Protein AF-A0A9D8P384-F1 (afdb_monomer)

Sequence (150 aa):
MILLYGHPRTGKSHLLQQIGLGQDLDALILQHAQGEQTSLKHFFLNFPEQFQFLESHLLHQSTSKLMALGGSTLLRTSAPKGALIIYLYTPYAILEKRWLTSKPAALEHQSHQLFYEQRHLHYLKQADLILPSDSAWNVENIKRIIRMKT

pLDDT: mean 91.23, std 8.0, range [55.38, 98.0]

Secondary structure (DSSP, 8-state):
-EEEE-STTSSHHHHHHHHT--EEHHHHHHHH--SS---HHHHHHH-HHHHHHHHHHHHHH---SEEEPPTTHHHHS-PPTT-EEEEEE--HHHHHHHHHHS--GGGTTS-HHHHHHHHHHHHHHH-SEEEETT-TTHHHHHHHHHHHT-

Nearest PDB structures (foldseek):
  1via-assembly1_B  TM=7.578E-01  e=7.957E-07  Campylobacter jejuni
  1via-assembly1_A  TM=7.592E-01  e=2.171E-06  Campylobacter jejuni
  1viy-assembly1_B  TM=4.949E-01  e=1.101E-02  Escherichia coli
  1n3b-assembly1_C  TM=5.150E-01  e=2.236E-01  Escherichia coli
  6jp5-assembly1_C  TM=3.894E-01  e=1.121E-01  Oryctolagus cuniculus

Foldseek 3Di:
DEEEEAAPPLCLVVLCVVLVFFEELLVVLVVVVPDPDPHSLSCCVPPVVSSLVSLAVCQQPDPGLYYYYYHCSCVSYPHHPPYAYEYADDDLVVVVVVCVVPPDSVCPPPDSVVVRVVSVVVSVVPHPHYDHSPDPCVSVVVVVVSVVVD

Radius of gyration: 14.86 Å; Cα contacts (8 Å, |Δi|>4): 193; chains: 1; bounding box: 40×32×34 Å

Mean predicted aligned error: 3.9 Å

Structure (mmCIF, N/CA/C/O backbone):
data_AF-A0A9D8P384-F1
#
_entry.id   AF-A0A9D8P384-F1
#
loop_
_atom_site.group_PDB
_atom_site.id
_atom_site.type_symbol
_atom_site.label_atom_id
_atom_site.label_alt_id
_atom_site.label_comp_id
_atom_site.label_asym_id
_atom_site.label_entity_id
_atom_site.label_seq_id
_atom_site.pdbx_PDB_ins_code
_atom_site.Cartn_x
_atom_site.Cartn_y
_atom_site.Cartn_z
_atom_site.occupancy
_atom_site.B_iso_or_equiv
_atom_site.auth_seq_id
_atom_site.auth_comp_id
_atom_site.auth_asym_id
_atom_site.auth_atom_id
_atom_site.pdbx_PDB_model_num
ATOM 1 N N . MET A 1 1 ? -10.802 -0.716 11.673 1.00 93.00 1 MET A N 1
ATOM 2 C CA . MET A 1 1 ? -10.047 0.036 10.646 1.00 93.00 1 MET A CA 1
ATOM 3 C C . MET A 1 1 ? -10.059 -0.743 9.334 1.00 93.00 1 MET A C 1
ATOM 5 O O . MET A 1 1 ? -10.094 -1.968 9.379 1.00 93.00 1 MET A O 1
ATOM 9 N N . ILE A 1 2 ? -10.067 -0.060 8.192 1.00 96.44 2 ILE A N 1
ATOM 10 C CA . ILE A 1 2 ? -9.898 -0.631 6.849 1.00 96.44 2 ILE A CA 1
ATOM 11 C C . ILE A 1 2 ? -8.562 -0.142 6.294 1.00 96.44 2 ILE A C 1
ATOM 13 O O . ILE A 1 2 ? -8.271 1.051 6.363 1.00 96.44 2 ILE A O 1
ATOM 17 N N . LEU A 1 3 ? -7.772 -1.051 5.734 1.00 97.62 3 LEU A N 1
ATOM 18 C CA . LEU A 1 3 ? -6.445 -0.787 5.194 1.00 97.62 3 LEU A CA 1
ATOM 19 C C . LEU A 1 3 ? -6.451 -1.029 3.686 1.00 97.62 3 LEU A C 1
ATOM 21 O O . LEU A 1 3 ? -6.686 -2.149 3.244 1.00 97.62 3 LEU A O 1
ATOM 25 N N . LEU A 1 4 ? -6.178 0.004 2.891 1.00 97.19 4 LEU A N 1
ATOM 26 C CA . LEU A 1 4 ? -5.906 -0.144 1.464 1.00 97.19 4 LEU A CA 1
ATOM 27 C C . LEU A 1 4 ? -4.436 -0.514 1.301 1.00 97.19 4 LEU A C 1
ATOM 29 O O . LEU A 1 4 ? -3.549 0.276 1.632 1.00 97.19 4 LEU A O 1
ATOM 33 N N . TYR A 1 5 ? -4.181 -1.702 0.767 1.00 97.44 5 TYR A N 1
ATOM 34 C CA . TYR A 1 5 ? -2.845 -2.246 0.571 1.00 97.44 5 TYR A CA 1
ATOM 35 C C . TYR A 1 5 ? -2.593 -2.613 -0.893 1.00 97.44 5 TYR A C 1
ATOM 37 O O . TYR A 1 5 ? -3.504 -2.632 -1.720 1.00 97.44 5 TYR A O 1
ATOM 45 N N . GLY A 1 6 ? -1.329 -2.831 -1.247 1.00 96.88 6 GLY A N 1
ATOM 46 C CA . GLY A 1 6 ? -0.905 -3.168 -2.604 1.00 96.88 6 GLY A CA 1
ATOM 47 C C . GLY A 1 6 ? 0.270 -2.331 -3.090 1.00 96.88 6 GLY A C 1
ATOM 48 O O . GLY A 1 6 ? 0.712 -1.391 -2.424 1.00 96.88 6 GLY A O 1
ATOM 49 N N . HIS A 1 7 ? 0.750 -2.645 -4.290 1.00 97.12 7 HIS A N 1
ATOM 50 C CA . HIS A 1 7 ? 1.966 -2.066 -4.856 1.00 97.12 7 HIS A CA 1
ATOM 51 C C . HIS A 1 7 ? 1.997 -0.523 -4.864 1.00 97.12 7 HIS A C 1
ATOM 53 O O . HIS A 1 7 ? 0.960 0.141 -4.964 1.00 97.12 7 HIS A O 1
ATOM 59 N N . PRO A 1 8 ? 3.187 0.101 -4.825 1.00 95.06 8 PRO A N 1
ATOM 60 C CA . PRO A 1 8 ? 3.326 1.518 -5.144 1.00 95.06 8 PRO A CA 1
ATOM 61 C C . PRO A 1 8 ? 2.722 1.817 -6.521 1.00 95.06 8 PRO A C 1
ATOM 63 O O . PRO A 1 8 ? 2.894 1.030 -7.450 1.00 95.06 8 PRO A O 1
ATOM 66 N N . ARG A 1 9 ? 2.045 2.963 -6.660 1.00 93.25 9 ARG A N 1
ATOM 67 C CA . ARG A 1 9 ? 1.357 3.390 -7.898 1.00 93.25 9 ARG A CA 1
ATOM 68 C C . ARG A 1 9 ? 0.105 2.585 -8.291 1.00 93.25 9 ARG A C 1
ATOM 70 O O . ARG A 1 9 ? -0.370 2.748 -9.410 1.00 93.25 9 ARG A O 1
ATOM 77 N N . THR A 1 10 ? -0.503 1.813 -7.387 1.00 93.88 10 THR A N 1
ATOM 78 C CA . THR A 1 10 ? -1.829 1.191 -7.629 1.00 93.88 10 THR A CA 1
ATOM 79 C C . THR A 1 10 ? -3.004 2.169 -7.542 1.00 93.88 10 THR A C 1
ATOM 81 O O . THR A 1 10 ? -4.104 1.825 -7.946 1.00 93.88 10 THR A O 1
ATOM 84 N N . GLY A 1 11 ? -2.791 3.392 -7.042 1.00 92.62 11 GLY A N 1
ATOM 85 C CA . GLY A 1 11 ? -3.846 4.408 -6.924 1.00 92.62 11 GLY A CA 1
ATOM 86 C C . GLY A 1 11 ? -4.526 4.486 -5.554 1.00 92.62 11 GLY A C 1
ATOM 87 O O . GLY A 1 11 ? -5.542 5.154 -5.441 1.00 92.62 11 GLY A O 1
ATOM 88 N N . LYS A 1 12 ? -3.965 3.869 -4.501 1.00 94.69 12 LYS A N 1
ATOM 89 C CA . LYS A 1 12 ? -4.503 3.936 -3.123 1.00 94.69 12 LYS A CA 1
ATOM 90 C C . LYS A 1 12 ? -4.791 5.368 -2.655 1.00 94.69 12 LYS A C 1
ATOM 92 O O . LYS A 1 12 ? -5.910 5.652 -2.249 1.00 94.69 12 LYS A O 1
ATOM 97 N N . SER A 1 13 ? -3.814 6.268 -2.770 1.00 92.75 13 SER A N 1
ATOM 98 C CA . SER A 1 13 ? -3.956 7.676 -2.375 1.00 92.75 13 SER A CA 1
ATOM 99 C C . SER A 1 13 ? -5.015 8.404 -3.207 1.00 92.75 13 SER A C 1
ATOM 101 O O . SER A 1 13 ? -5.790 9.189 -2.674 1.00 92.75 13 SER A O 1
ATOM 103 N N . HIS A 1 14 ? -5.099 8.101 -4.507 1.00 92.25 14 HIS A N 1
ATOM 104 C CA . HIS A 1 14 ? -6.122 8.668 -5.386 1.00 92.25 14 HIS A CA 1
ATOM 105 C C . HIS A 1 14 ? -7.528 8.189 -5.002 1.00 92.25 14 HIS A C 1
ATOM 107 O O . HIS A 1 14 ? -8.451 8.990 -4.902 1.00 92.25 14 HIS A O 1
ATOM 113 N N . LEU A 1 15 ? -7.683 6.897 -4.709 1.00 92.19 15 LEU A N 1
ATOM 114 C CA . LEU A 1 15 ? -8.947 6.331 -4.249 1.00 92.19 15 LEU A CA 1
ATOM 115 C C . LEU A 1 15 ? -9.373 6.927 -2.901 1.00 92.19 15 LEU A C 1
ATOM 117 O O . LEU A 1 15 ? -10.538 7.267 -2.722 1.00 92.19 15 LEU A O 1
ATOM 121 N N . LEU A 1 16 ? -8.427 7.112 -1.975 1.00 92.88 16 LEU A N 1
ATOM 122 C CA . LEU A 1 16 ? -8.665 7.786 -0.697 1.00 92.88 16 LEU A CA 1
ATOM 123 C C . LEU A 1 16 ? -9.207 9.213 -0.911 1.00 92.88 16 LEU A C 1
ATOM 125 O O . LEU A 1 16 ? -10.210 9.592 -0.307 1.00 92.88 16 LEU A O 1
ATOM 129 N N . GLN A 1 17 ? -8.593 9.974 -1.826 1.00 91.50 17 GLN A N 1
ATOM 130 C CA . GLN A 1 17 ? -9.049 11.316 -2.204 1.00 91.50 17 GLN A CA 1
ATOM 131 C C . GLN A 1 17 ? -10.464 11.302 -2.801 1.00 91.50 17 GLN A C 1
ATOM 133 O O . GLN A 1 17 ? -11.287 12.126 -2.417 1.00 91.50 17 GLN A O 1
ATOM 138 N N . GLN A 1 18 ? -10.774 10.354 -3.691 1.00 91.88 18 GLN A N 1
ATOM 139 C CA . GLN A 1 18 ? -12.109 10.221 -4.294 1.00 91.88 18 GLN A CA 1
ATOM 140 C C . GLN A 1 18 ? -13.194 9.842 -3.279 1.00 91.88 18 GLN A C 1
ATOM 142 O O . GLN A 1 18 ? -14.344 10.264 -3.400 1.00 91.88 18 GLN A O 1
ATOM 147 N N . ILE A 1 19 ? -12.850 9.030 -2.278 1.00 91.38 19 ILE A N 1
ATOM 148 C CA . ILE A 1 19 ? -13.773 8.674 -1.198 1.00 91.38 19 ILE A CA 1
ATOM 149 C C . ILE A 1 19 ? -14.048 9.894 -0.302 1.00 91.38 19 ILE A C 1
ATOM 151 O O . ILE A 1 19 ? -15.160 10.021 0.214 1.00 91.38 19 ILE A O 1
ATOM 155 N N . GLY A 1 20 ? -13.064 10.785 -0.137 1.00 90.69 20 GLY A N 1
ATOM 156 C CA . GLY A 1 20 ? -13.176 12.001 0.672 1.00 90.69 20 GLY A CA 1
ATOM 157 C C . GLY A 1 20 ? -13.030 11.763 2.178 1.00 90.69 20 GLY A C 1
ATOM 158 O O . GLY A 1 20 ? -13.417 12.614 2.973 1.00 90.69 20 GLY A O 1
ATOM 159 N N . LEU A 1 21 ? -12.504 10.603 2.587 1.00 90.44 21 LEU A N 1
ATOM 160 C CA . LEU A 1 21 ? -12.249 10.269 3.989 1.00 90.44 21 LEU A CA 1
ATOM 161 C C . LEU A 1 21 ? -11.044 9.332 4.126 1.00 90.44 21 LEU A C 1
ATOM 163 O O . LEU A 1 21 ? -10.721 8.578 3.209 1.00 90.44 21 LEU A O 1
ATOM 167 N N . GLY A 1 22 ? -10.437 9.323 5.311 1.00 93.06 22 GLY A N 1
ATOM 168 C CA . GLY A 1 22 ? -9.319 8.447 5.653 1.00 93.06 22 GLY A CA 1
ATOM 169 C C . GLY A 1 22 ? -7.970 9.163 5.662 1.00 93.06 22 GLY A C 1
ATOM 170 O O . GLY A 1 22 ? -7.898 10.382 5.530 1.00 93.06 22 GLY A O 1
ATOM 171 N N . GLN A 1 23 ? -6.899 8.397 5.856 1.00 96.12 23 GLN A N 1
ATOM 172 C CA . GLN A 1 23 ? -5.532 8.914 5.954 1.00 96.12 23 GLN A CA 1
ATOM 173 C C . GLN A 1 23 ? -4.590 8.162 5.014 1.00 96.12 23 GLN A C 1
ATOM 175 O O . GLN A 1 23 ? -4.771 6.974 4.759 1.00 96.12 23 GLN A O 1
ATOM 180 N N . ASP A 1 24 ? -3.572 8.849 4.512 1.00 96.38 24 ASP A N 1
ATOM 181 C CA . ASP A 1 24 ? -2.465 8.231 3.787 1.00 96.38 24 ASP A CA 1
ATOM 182 C C . ASP A 1 24 ? -1.272 8.105 4.742 1.00 96.38 24 ASP A C 1
ATOM 184 O O . ASP A 1 24 ? -0.786 9.111 5.262 1.00 96.38 24 ASP A O 1
ATOM 188 N N . LEU A 1 25 ? -0.838 6.871 5.017 1.00 96.56 25 LEU A N 1
ATOM 189 C CA . LEU A 1 25 ? 0.239 6.602 5.968 1.00 96.56 25 LEU A CA 1
ATOM 190 C C . LEU A 1 25 ? 1.569 7.203 5.503 1.00 96.56 25 LEU A C 1
ATOM 192 O O . LEU A 1 25 ? 2.293 7.771 6.316 1.00 96.56 25 LEU A O 1
ATOM 196 N N . ASP A 1 26 ? 1.861 7.138 4.203 1.00 93.75 26 ASP A N 1
ATOM 197 C CA . 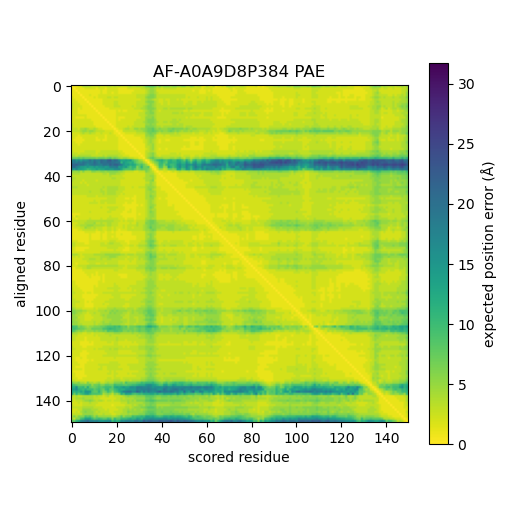ASP A 1 26 ? 3.078 7.709 3.623 1.00 93.75 26 ASP A CA 1
ATOM 198 C C . ASP A 1 26 ? 3.087 9.242 3.812 1.00 93.75 26 ASP A C 1
ATOM 200 O O . ASP A 1 26 ? 4.121 9.833 4.135 1.00 93.75 26 ASP A O 1
ATOM 204 N N . ALA A 1 27 ? 1.922 9.893 3.695 1.00 92.81 27 ALA A N 1
ATOM 205 C CA . ALA A 1 27 ? 1.779 11.325 3.970 1.00 92.81 27 ALA A CA 1
ATOM 206 C C . ALA A 1 27 ? 1.934 11.661 5.464 1.00 92.81 27 ALA A C 1
ATOM 208 O O . ALA A 1 27 ? 2.593 12.646 5.802 1.00 92.81 27 ALA A O 1
ATOM 209 N N . LEU A 1 28 ? 1.371 10.842 6.359 1.00 94.00 28 LEU A N 1
ATOM 210 C CA . LEU A 1 28 ? 1.520 11.019 7.807 1.00 94.00 28 LEU A CA 1
ATOM 211 C C . LEU A 1 28 ? 2.977 10.879 8.256 1.00 94.00 28 LEU A C 1
ATOM 213 O O . LEU A 1 28 ? 3.436 11.676 9.072 1.00 94.00 28 LEU A O 1
ATOM 217 N N . ILE A 1 29 ? 3.712 9.904 7.716 1.00 93.38 29 ILE A N 1
ATOM 218 C CA . ILE A 1 29 ? 5.139 9.720 8.009 1.00 93.38 29 ILE A CA 1
ATOM 219 C C . ILE A 1 29 ? 5.918 10.971 7.610 1.00 93.38 29 ILE A C 1
ATOM 221 O O . ILE A 1 29 ? 6.702 11.482 8.406 1.00 93.38 29 ILE A O 1
ATOM 225 N N . LEU A 1 30 ? 5.668 11.502 6.408 1.00 90.81 30 LEU A N 1
ATOM 226 C CA . LEU A 1 30 ? 6.351 12.704 5.932 1.00 90.81 30 LEU A CA 1
ATOM 227 C C . LEU A 1 30 ? 6.062 13.928 6.816 1.00 90.81 30 LEU A C 1
ATOM 229 O O . LEU A 1 30 ? 6.963 14.723 7.059 1.00 90.81 30 LEU A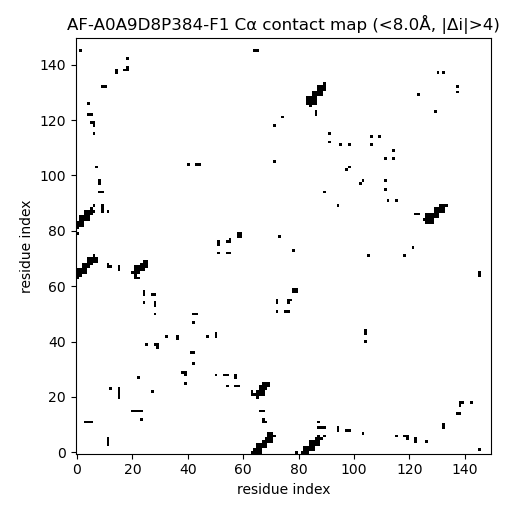 O 1
ATOM 233 N N . GLN A 1 31 ? 4.835 14.064 7.328 1.00 90.31 31 GLN A N 1
ATOM 234 C CA . GLN A 1 31 ? 4.471 15.130 8.270 1.00 90.31 31 GLN A CA 1
ATOM 235 C C . GLN A 1 31 ? 5.184 15.002 9.625 1.00 90.31 31 GLN A C 1
ATOM 237 O O . GLN A 1 31 ? 5.514 16.020 10.232 1.00 90.31 31 GLN A O 1
ATOM 242 N N . HIS A 1 32 ? 5.416 13.773 10.100 1.00 88.69 32 HIS A N 1
ATOM 243 C CA . HIS A 1 32 ? 6.089 13.506 11.378 1.00 88.69 32 HIS A CA 1
ATOM 244 C C . HIS A 1 32 ? 7.612 13.562 11.282 1.00 88.69 32 HIS A C 1
ATOM 246 O O . HIS A 1 32 ? 8.269 13.847 12.278 1.00 88.69 32 HIS A O 1
ATOM 252 N N . ALA A 1 33 ? 8.182 13.334 10.102 1.00 84.25 33 ALA A N 1
ATOM 253 C CA . ALA A 1 33 ? 9.624 13.349 9.873 1.00 84.25 33 ALA A CA 1
ATOM 254 C C . ALA A 1 33 ? 10.258 14.764 9.919 1.00 84.25 33 ALA A C 1
ATOM 256 O O . ALA A 1 33 ? 11.299 14.963 9.299 1.00 84.25 33 ALA A O 1
ATOM 257 N N . GLN A 1 34 ? 9.648 15.742 10.617 1.00 66.25 34 GLN A N 1
ATOM 258 C CA . GLN A 1 34 ? 10.072 17.152 10.670 1.00 66.25 34 GLN A CA 1
ATOM 259 C C . GLN A 1 34 ? 11.598 17.293 10.844 1.00 66.25 34 GLN A C 1
ATOM 261 O O . GLN A 1 34 ? 12.169 16.872 11.847 1.00 66.25 34 GLN A O 1
ATOM 266 N N . GLY A 1 35 ? 12.244 17.879 9.833 1.00 58.94 35 GLY A N 1
ATOM 267 C CA . GLY A 1 35 ? 13.697 17.964 9.650 1.00 58.94 35 GLY A CA 1
ATOM 268 C C . GLY A 1 35 ? 14.017 18.037 8.151 1.00 58.94 35 GLY A C 1
ATOM 269 O O . GLY A 1 35 ? 13.105 17.886 7.347 1.00 58.94 35 GLY A O 1
ATOM 270 N N . GLU A 1 36 ? 15.276 18.260 7.755 1.00 55.38 36 GLU A N 1
ATOM 271 C CA . GLU A 1 36 ? 15.792 18.514 6.381 1.00 55.38 36 GLU A CA 1
ATOM 272 C C . GLU A 1 36 ? 15.490 17.435 5.298 1.00 55.38 36 GLU A C 1
ATOM 274 O O . GLU A 1 36 ? 16.113 17.381 4.236 1.00 55.38 36 GLU A O 1
ATOM 279 N N . GLN A 1 37 ? 14.527 16.546 5.534 1.00 65.06 37 GLN A N 1
ATOM 280 C CA . GLN A 1 37 ? 14.070 15.511 4.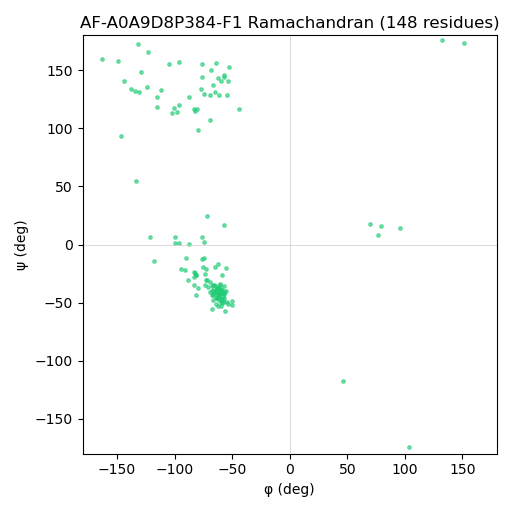620 1.00 65.06 37 GLN A CA 1
ATOM 281 C C . GLN A 1 37 ? 13.326 16.131 3.432 1.00 65.06 37 GLN A C 1
ATOM 283 O O . GLN A 1 37 ? 12.174 16.549 3.524 1.00 65.06 37 GLN A O 1
ATOM 288 N N . THR A 1 38 ? 13.965 16.121 2.268 1.00 70.12 38 THR A N 1
ATOM 289 C CA . THR A 1 38 ? 13.386 16.652 1.024 1.00 70.12 38 THR A CA 1
ATOM 290 C C . THR A 1 38 ? 12.273 15.774 0.440 1.00 70.12 38 THR A C 1
ATOM 292 O O . THR A 1 38 ? 11.476 16.247 -0.368 1.00 70.12 38 THR A O 1
ATOM 295 N N . SER A 1 39 ? 12.204 14.485 0.802 1.00 88.06 39 SER A N 1
ATOM 296 C CA . SER A 1 39 ? 11.167 13.566 0.313 1.00 88.06 39 SER A CA 1
ATOM 297 C C . SER A 1 39 ? 11.036 12.291 1.149 1.00 88.06 39 SER A C 1
ATOM 299 O O . SER A 1 39 ? 11.990 11.836 1.779 1.00 88.06 39 SER A O 1
ATOM 301 N N . LEU A 1 40 ? 9.880 11.627 1.041 1.00 88.69 40 LEU A N 1
ATOM 302 C CA . LEU A 1 40 ? 9.643 10.310 1.644 1.00 88.69 40 LEU A CA 1
ATOM 303 C C . LEU A 1 40 ? 10.657 9.253 1.173 1.00 88.69 40 LEU A C 1
ATOM 305 O O . LEU A 1 40 ? 11.071 8.402 1.952 1.00 88.69 40 LEU A O 1
ATOM 309 N N . LYS A 1 41 ? 11.090 9.320 -0.096 1.00 89.56 41 LYS A N 1
ATOM 310 C CA . LYS A 1 41 ? 12.129 8.432 -0.638 1.00 89.56 41 LYS A CA 1
ATOM 311 C C . LYS A 1 41 ? 13.459 8.635 0.087 1.00 89.56 41 LYS A C 1
ATOM 313 O O . LYS A 1 41 ? 14.106 7.652 0.426 1.00 89.56 41 LYS A O 1
ATOM 318 N N . HIS A 1 42 ? 13.862 9.887 0.299 1.00 89.19 42 HIS A N 1
ATOM 319 C CA . HIS A 1 42 ? 15.087 10.201 1.031 1.00 89.19 42 HIS A CA 1
ATOM 320 C C . HIS A 1 42 ? 15.013 9.677 2.468 1.00 89.19 42 HIS A C 1
ATOM 322 O O . HIS A 1 42 ? 15.948 9.028 2.928 1.00 89.19 42 HIS A O 1
ATOM 328 N N . PHE A 1 43 ? 13.878 9.884 3.138 1.00 90.56 43 PHE A N 1
ATOM 329 C CA . PHE A 1 43 ? 13.682 9.402 4.500 1.00 90.56 43 PHE A CA 1
ATOM 330 C C . PHE A 1 43 ? 13.718 7.867 4.583 1.00 90.56 43 PHE A C 1
ATOM 332 O O . PHE A 1 43 ? 14.451 7.312 5.395 1.00 90.56 43 PHE A O 1
ATOM 339 N N . PHE A 1 44 ? 13.020 7.178 3.674 1.00 90.69 44 PHE A N 1
ATOM 340 C CA . PHE A 1 44 ? 13.015 5.715 3.586 1.00 90.69 44 PHE A CA 1
ATOM 341 C C . PHE A 1 44 ? 14.417 5.113 3.405 1.00 90.69 44 PHE A C 1
ATOM 343 O O . PHE A 1 44 ? 14.725 4.095 4.017 1.00 90.69 44 PHE A O 1
ATOM 350 N N . LEU A 1 45 ? 15.256 5.723 2.561 1.00 89.19 45 LEU A N 1
ATOM 351 C CA . LEU A 1 45 ? 16.580 5.186 2.234 1.00 89.19 45 LEU A CA 1
ATOM 352 C C . LEU A 1 45 ? 17.632 5.481 3.309 1.00 89.19 45 LEU A C 1
ATOM 354 O O . LEU A 1 45 ? 18.482 4.636 3.562 1.00 89.19 45 LEU A O 1
ATOM 358 N N . ASN A 1 46 ? 17.590 6.663 3.927 1.00 90.31 46 ASN A N 1
ATOM 359 C CA . ASN A 1 46 ? 18.635 7.093 4.862 1.00 90.31 46 ASN A CA 1
ATOM 360 C C . ASN A 1 46 ? 18.302 6.793 6.330 1.00 90.31 46 ASN A C 1
ATOM 362 O O . ASN A 1 46 ? 19.206 6.727 7.156 1.00 90.31 46 ASN A O 1
ATOM 366 N N . PHE A 1 47 ? 17.021 6.600 6.661 1.00 91.62 47 PHE A N 1
ATOM 367 C CA . PHE A 1 47 ? 16.557 6.393 8.036 1.00 91.62 47 PHE A CA 1
ATOM 368 C C . PHE A 1 47 ? 15.583 5.205 8.135 1.00 91.62 47 PHE A C 1
ATOM 370 O O . PHE A 1 47 ? 14.464 5.359 8.633 1.00 91.62 47 PHE A O 1
ATOM 377 N N . PRO A 1 48 ? 15.967 4.003 7.663 1.00 91.38 48 PRO A N 1
ATOM 378 C CA . PRO A 1 48 ? 15.047 2.873 7.516 1.00 91.38 48 PRO A CA 1
ATOM 379 C C . PRO A 1 48 ? 14.420 2.413 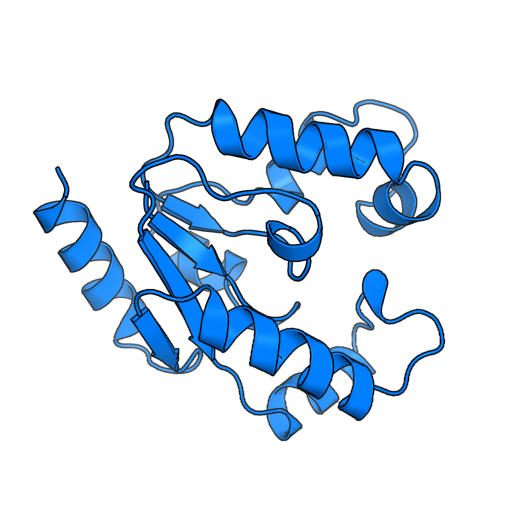8.841 1.00 91.38 48 PRO A C 1
ATOM 381 O O . PRO A 1 48 ? 13.231 2.099 8.874 1.00 91.38 48 PRO A O 1
ATOM 384 N N . GLU A 1 49 ? 15.175 2.423 9.944 1.00 92.94 49 GLU A N 1
ATOM 385 C CA . GLU A 1 49 ? 14.662 2.035 11.267 1.00 92.94 49 GLU A CA 1
ATOM 386 C C . GLU A 1 49 ? 13.622 3.032 11.790 1.00 92.94 49 GLU A C 1
ATOM 388 O O . GLU A 1 49 ? 12.558 2.640 12.268 1.00 92.94 49 GLU A O 1
ATOM 393 N N . GLN A 1 50 ? 13.889 4.332 11.637 1.00 93.12 50 GLN A N 1
ATOM 394 C CA . GLN A 1 50 ? 12.957 5.394 12.025 1.00 93.12 50 GLN A CA 1
ATOM 395 C C . GLN A 1 50 ? 11.704 5.368 11.144 1.00 93.12 50 GLN A C 1
ATOM 397 O O . GLN A 1 50 ? 10.592 5.527 11.646 1.00 93.12 50 GLN A O 1
ATOM 402 N N . PHE A 1 51 ? 11.865 5.106 9.843 1.00 93.50 51 PHE A N 1
ATOM 403 C CA . PHE A 1 51 ? 10.753 4.925 8.915 1.00 93.50 51 PHE A CA 1
ATOM 404 C C . PHE A 1 51 ? 9.860 3.757 9.341 1.00 93.50 51 PHE A C 1
ATOM 406 O O . PHE A 1 51 ? 8.646 3.917 9.438 1.00 93.50 51 PHE A O 1
ATOM 413 N N . GLN A 1 52 ? 10.448 2.593 9.632 1.00 94.56 52 GLN A N 1
ATOM 414 C CA . GLN A 1 52 ? 9.705 1.412 10.070 1.00 94.56 52 GLN A CA 1
ATOM 415 C C . GLN A 1 52 ? 9.022 1.637 11.425 1.00 94.56 52 GLN A C 1
ATOM 417 O O . GLN A 1 52 ? 7.876 1.219 11.613 1.00 94.56 52 GLN A O 1
ATOM 422 N N . PHE A 1 53 ? 9.697 2.315 12.358 1.00 95.06 53 PHE A N 1
ATOM 423 C CA . PHE A 1 53 ? 9.100 2.707 13.630 1.00 95.06 53 PHE A CA 1
ATOM 424 C C . PHE A 1 53 ? 7.866 3.585 13.406 1.00 95.06 53 PHE A C 1
ATOM 426 O O . PHE A 1 53 ? 6.801 3.266 13.930 1.00 95.06 53 PHE A O 1
ATOM 433 N N . LEU A 1 54 ? 7.976 4.636 12.585 1.00 95.06 54 LEU A N 1
ATOM 434 C CA . LEU A 1 54 ? 6.855 5.524 12.272 1.00 95.06 54 LEU A CA 1
ATOM 435 C C . LEU A 1 54 ? 5.730 4.798 11.527 1.00 95.06 54 LEU A C 1
ATOM 437 O O . LEU A 1 54 ? 4.570 4.998 11.878 1.00 95.06 54 LEU A O 1
ATOM 441 N N . GLU A 1 55 ? 6.041 3.917 10.569 1.00 95.75 55 GLU A N 1
ATOM 442 C CA . GLU A 1 55 ? 5.040 3.062 9.913 1.00 95.75 55 GLU A CA 1
ATOM 443 C C . GLU A 1 55 ? 4.229 2.278 1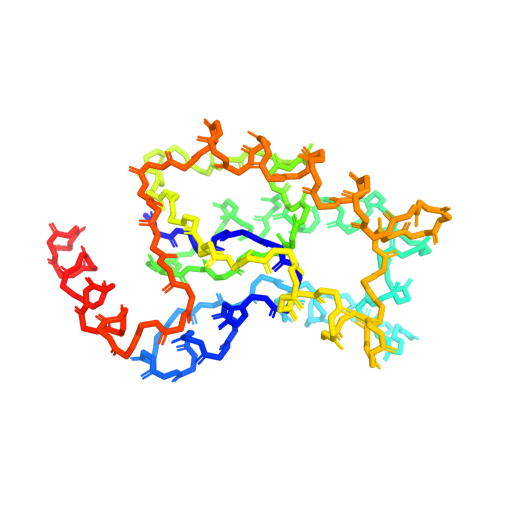0.943 1.00 95.75 55 GLU A C 1
ATOM 445 O O . GLU A 1 55 ? 3.001 2.299 10.911 1.00 95.75 55 GLU A O 1
ATOM 450 N N . SER A 1 56 ? 4.909 1.589 11.861 1.00 96.56 56 SER A N 1
ATOM 451 C CA . SER A 1 56 ? 4.252 0.765 12.873 1.00 96.56 56 SER A CA 1
ATOM 452 C C . SER A 1 56 ? 3.459 1.620 13.861 1.00 96.56 56 SER A C 1
ATOM 454 O O . SER A 1 56 ? 2.287 1.347 14.123 1.00 96.56 56 SER A O 1
ATOM 456 N N . HIS A 1 57 ? 4.080 2.677 14.380 1.00 96.38 57 HIS A N 1
ATOM 457 C CA . HIS A 1 57 ? 3.510 3.550 15.394 1.00 96.38 57 HIS A CA 1
ATOM 458 C C . HIS A 1 57 ? 2.252 4.265 14.889 1.00 96.38 57 HIS A C 1
ATOM 460 O O . HIS A 1 57 ? 1.189 4.149 15.501 1.00 96.38 57 HIS A O 1
ATOM 466 N N . LEU A 1 58 ? 2.337 4.935 13.737 1.00 96.38 58 LEU A N 1
ATOM 467 C CA . LEU A 1 58 ? 1.223 5.694 13.165 1.00 96.38 58 LEU A CA 1
ATOM 468 C C . LEU A 1 58 ? 0.082 4.780 12.706 1.00 96.38 58 LEU A C 1
ATOM 470 O O . LEU A 1 58 ? -1.086 5.132 12.870 1.00 96.38 58 LEU A O 1
ATOM 474 N N . LEU A 1 59 ? 0.397 3.589 12.186 1.00 97.12 59 LEU A N 1
ATOM 475 C CA . LEU A 1 59 ? -0.613 2.595 11.823 1.00 97.12 59 LEU A CA 1
ATOM 476 C C . LEU A 1 59 ? -1.425 2.131 13.043 1.00 97.12 59 LEU A C 1
ATOM 478 O O . LEU A 1 59 ? -2.648 2.036 12.962 1.00 97.12 59 LEU A O 1
ATOM 482 N N . HIS A 1 60 ? -0.767 1.852 14.171 1.00 96.12 60 HIS A N 1
ATOM 483 C CA . HIS A 1 60 ? -1.432 1.318 15.365 1.00 96.12 60 HIS A CA 1
ATOM 484 C C . HIS A 1 60 ? -2.114 2.382 16.228 1.00 96.12 60 HIS A C 1
ATOM 486 O O . HIS A 1 60 ? -3.076 2.062 16.923 1.00 96.12 60 HIS A O 1
ATOM 492 N N . GLN A 1 61 ? -1.644 3.630 16.190 1.00 94.06 61 GLN A N 1
ATOM 493 C CA . GLN A 1 61 ? -2.253 4.731 16.942 1.00 94.06 61 GLN A CA 1
ATOM 494 C C . GLN A 1 61 ? -3.343 5.481 16.171 1.00 94.06 61 GLN A C 1
ATOM 496 O O . GLN A 1 61 ? -4.070 6.282 16.761 1.00 94.06 61 GLN A O 1
ATOM 501 N N . SER A 1 62 ? -3.482 5.244 14.864 1.00 93.00 62 SER A N 1
ATOM 502 C CA . SER A 1 62 ? -4.490 5.944 14.074 1.00 93.00 62 SER A CA 1
ATOM 503 C C . SER A 1 62 ? -5.910 5.591 14.520 1.00 93.00 62 SER A C 1
ATOM 505 O O . SER A 1 62 ? -6.305 4.430 14.621 1.00 93.00 62 SER A O 1
ATOM 507 N N . THR A 1 63 ? -6.720 6.629 14.714 1.00 91.25 63 THR A N 1
ATOM 508 C CA . THR A 1 63 ? -8.168 6.527 14.935 1.00 91.25 63 THR A CA 1
ATOM 509 C C . THR A 1 63 ? -8.957 6.522 13.622 1.00 91.25 63 THR A C 1
ATOM 511 O O . THR A 1 63 ? -10.188 6.436 13.629 1.00 91.25 63 THR A O 1
ATOM 514 N N . SER A 1 64 ? -8.272 6.600 12.473 1.00 92.56 64 SER A N 1
ATOM 515 C CA . SER A 1 64 ? -8.918 6.630 11.166 1.00 92.56 64 SER A CA 1
ATOM 516 C C . SER A 1 64 ? -9.626 5.311 10.856 1.00 92.56 64 SER A C 1
ATOM 518 O O . SER A 1 64 ? -9.101 4.213 11.047 1.00 92.56 64 SER A O 1
ATOM 520 N N . LYS A 1 65 ? -10.834 5.410 10.295 1.00 92.62 65 LYS A N 1
ATOM 521 C CA . LYS A 1 65 ? -11.593 4.238 9.834 1.00 92.62 65 LYS A CA 1
ATOM 522 C C . LYS A 1 65 ? -11.028 3.646 8.542 1.00 92.62 65 LYS A C 1
ATOM 524 O O . LYS A 1 65 ? -11.215 2.452 8.322 1.00 92.62 65 LYS A O 1
ATOM 529 N N . LEU A 1 66 ? -10.342 4.448 7.727 1.00 96.12 66 LEU A N 1
ATOM 530 C CA . LEU A 1 66 ? -9.754 4.062 6.443 1.00 96.12 66 LEU A CA 1
ATOM 531 C C . LEU A 1 66 ? -8.321 4.595 6.342 1.00 96.12 66 LEU A C 1
ATOM 533 O O . LEU A 1 66 ? -8.084 5.779 6.590 1.00 96.12 66 LEU A O 1
ATOM 537 N N . MET A 1 67 ? -7.380 3.749 5.941 1.00 97.56 67 MET A N 1
ATOM 538 C CA . MET A 1 67 ? -5.992 4.153 5.742 1.00 97.56 67 MET A CA 1
ATOM 539 C C . MET A 1 67 ? -5.405 3.548 4.469 1.00 97.56 67 MET A C 1
ATOM 541 O O . MET A 1 67 ? -5.549 2.353 4.230 1.00 97.56 67 MET A O 1
ATOM 545 N N . ALA A 1 68 ? -4.725 4.359 3.662 1.00 97.62 68 ALA A N 1
ATOM 546 C CA . ALA A 1 68 ? -3.868 3.889 2.581 1.00 97.62 68 ALA A CA 1
ATOM 547 C C . ALA A 1 68 ? -2.460 3.615 3.118 1.00 97.62 68 ALA A C 1
ATOM 549 O O . ALA A 1 68 ? -1.862 4.479 3.753 1.00 97.62 68 ALA A O 1
ATOM 550 N N . LEU A 1 69 ? -1.945 2.413 2.864 1.00 97.56 69 LEU A N 1
ATOM 551 C CA . LEU A 1 69 ? -0.618 1.993 3.311 1.00 97.56 69 LEU A CA 1
ATOM 552 C C . LEU A 1 69 ? 0.443 2.186 2.227 1.00 97.56 69 LEU A C 1
ATOM 554 O O . LEU A 1 69 ? 0.139 2.121 1.033 1.00 97.56 69 LEU A O 1
ATOM 558 N N . GLY A 1 70 ? 1.703 2.302 2.638 1.00 95.62 70 GLY A N 1
ATOM 559 C CA . GLY A 1 70 ? 2.844 2.167 1.743 1.00 95.62 70 GLY A CA 1
ATOM 560 C C . GLY A 1 70 ? 2.929 0.749 1.165 1.00 95.62 70 GLY A C 1
ATOM 561 O O . GLY A 1 70 ? 2.440 -0.227 1.736 1.00 95.62 70 GLY A O 1
ATOM 562 N N . GLY A 1 71 ? 3.574 0.596 0.005 1.00 93.44 71 GLY A N 1
ATOM 563 C CA . GLY A 1 71 ? 3.638 -0.698 -0.695 1.00 93.44 71 GLY A CA 1
ATOM 564 C C . GLY A 1 71 ? 4.355 -1.813 0.078 1.00 93.44 71 GLY A C 1
ATOM 565 O O . GLY A 1 71 ? 4.189 -2.986 -0.240 1.00 93.44 71 GLY A O 1
ATOM 566 N N . SER A 1 72 ? 5.125 -1.470 1.105 1.00 92.81 72 SER A N 1
ATOM 567 C CA . SER A 1 72 ? 5.911 -2.429 1.882 1.00 92.81 72 SER A CA 1
ATOM 568 C C . SER A 1 72 ? 5.555 -2.443 3.368 1.00 92.81 72 SER A C 1
ATOM 570 O O . SER A 1 72 ? 6.213 -3.151 4.118 1.00 92.81 72 SER A O 1
ATOM 572 N N . THR A 1 73 ? 4.517 -1.720 3.798 1.00 96.06 73 THR A N 1
ATOM 573 C CA . THR A 1 73 ? 4.214 -1.533 5.224 1.00 96.06 73 THR A CA 1
ATOM 574 C C . THR A 1 73 ? 4.040 -2.861 5.959 1.00 96.06 73 THR A C 1
ATOM 576 O O . THR A 1 73 ? 4.840 -3.183 6.831 1.00 96.06 73 THR A O 1
ATOM 579 N N . LEU A 1 74 ? 3.113 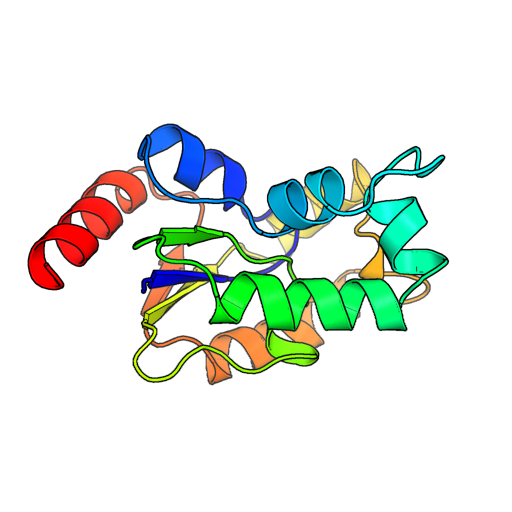-3.718 5.520 1.00 96.25 74 LEU A N 1
ATOM 580 C CA . LEU A 1 74 ? 2.869 -5.017 6.169 1.00 96.25 74 LEU A CA 1
ATOM 581 C C . LEU A 1 74 ? 3.925 -6.097 5.856 1.00 96.25 74 LEU A C 1
ATOM 583 O O . LEU A 1 74 ? 3.729 -7.255 6.204 1.00 96.25 74 LEU A O 1
ATOM 587 N N . LEU A 1 75 ? 5.016 -5.769 5.153 1.00 93.69 75 LEU A N 1
ATOM 588 C CA . LEU A 1 75 ? 6.200 -6.645 5.097 1.00 93.69 75 LEU A CA 1
ATOM 589 C C . LEU A 1 75 ? 7.098 -6.438 6.322 1.00 93.69 75 LEU A C 1
ATOM 591 O O . LEU A 1 75 ? 7.895 -7.309 6.651 1.00 93.69 75 LEU A O 1
ATOM 595 N N . ARG A 1 76 ? 7.000 -5.266 6.958 1.00 91.69 76 ARG A N 1
ATOM 596 C CA . ARG A 1 76 ? 7.861 -4.821 8.062 1.00 91.69 76 ARG A CA 1
ATOM 597 C C . ARG A 1 76 ? 7.097 -4.585 9.360 1.00 91.69 76 ARG A C 1
ATOM 599 O O . ARG A 1 76 ? 7.709 -4.433 10.415 1.00 91.69 76 ARG A O 1
ATOM 606 N N . THR A 1 77 ? 5.775 -4.512 9.277 1.00 93.56 77 THR A N 1
ATOM 607 C CA . THR A 1 77 ? 4.872 -4.275 10.401 1.00 93.56 77 THR A CA 1
ATOM 608 C C . THR A 1 77 ? 3.729 -5.286 10.380 1.00 93.56 77 THR A C 1
ATOM 610 O O . THR A 1 77 ? 3.573 -6.059 9.433 1.00 93.56 77 THR A O 1
ATOM 613 N N . SER A 1 78 ? 2.923 -5.286 11.437 1.00 94.62 78 SER A N 1
ATOM 614 C CA . SER A 1 78 ? 1.668 -6.033 11.504 1.00 94.62 78 SER A CA 1
ATOM 615 C C . SER A 1 78 ? 0.476 -5.091 11.349 1.00 94.62 78 SER A C 1
ATOM 617 O O . SER A 1 78 ? 0.568 -3.890 11.605 1.00 94.62 78 SER A O 1
ATOM 619 N N . ALA A 1 79 ? -0.652 -5.632 10.892 1.00 96.44 79 ALA A N 1
ATOM 620 C CA . ALA A 1 79 ? -1.900 -4.886 10.871 1.00 96.44 79 ALA A CA 1
ATOM 621 C C . ALA A 1 79 ? -2.501 -4.813 12.290 1.00 96.44 79 ALA A C 1
ATOM 623 O O . ALA A 1 79 ? -2.441 -5.807 13.022 1.00 96.44 79 ALA A O 1
ATOM 624 N N . PRO A 1 80 ? -3.150 -3.695 12.669 1.00 95.81 80 PRO A N 1
ATOM 625 C CA . PRO A 1 80 ? -3.878 -3.610 13.927 1.00 95.81 80 PRO A CA 1
ATOM 626 C C . PRO A 1 80 ? -4.947 -4.705 14.032 1.00 95.81 80 PRO A C 1
ATOM 628 O O . PRO A 1 80 ? -5.608 -5.050 13.047 1.00 95.81 80 PRO A O 1
ATOM 631 N N . LYS A 1 81 ? -5.156 -5.237 15.241 1.00 93.56 81 LYS A N 1
ATOM 632 C CA . LYS A 1 81 ? -6.117 -6.322 15.484 1.00 93.56 81 LYS A CA 1
ATOM 633 C C . LYS A 1 81 ? -7.515 -5.953 14.967 1.00 93.56 81 LYS A C 1
ATOM 635 O O . LYS A 1 81 ? -8.062 -4.908 15.311 1.00 93.56 81 LYS A O 1
ATOM 640 N N . GLY A 1 82 ? -8.104 -6.839 14.162 1.00 92.56 82 GLY A N 1
ATOM 641 C CA . GLY A 1 82 ? -9.442 -6.652 13.587 1.00 92.56 82 GLY A CA 1
ATOM 642 C C . GLY A 1 82 ? -9.511 -5.666 12.412 1.00 92.56 82 GLY A C 1
ATOM 643 O O . GLY A 1 82 ? -10.614 -5.314 11.975 1.00 92.56 82 GLY A O 1
ATOM 644 N N . ALA A 1 83 ? -8.367 -5.198 11.897 1.00 95.94 83 ALA A N 1
ATOM 645 C CA . ALA A 1 83 ? -8.325 -4.456 10.645 1.00 95.94 83 ALA A CA 1
ATOM 646 C C . ALA A 1 83 ? -8.810 -5.328 9.474 1.00 95.94 83 ALA A C 1
ATOM 648 O O . ALA A 1 83 ? -8.542 -6.521 9.443 1.00 95.94 83 ALA A O 1
ATOM 649 N N . LEU A 1 84 ? -9.530 -4.716 8.530 1.00 97.00 84 LEU A N 1
ATOM 650 C CA . LEU A 1 84 ? -9.863 -5.329 7.242 1.00 97.00 84 LEU A CA 1
ATOM 651 C C . LEU A 1 84 ? -8.838 -4.870 6.204 1.00 97.00 84 LEU A C 1
ATOM 653 O O . LEU A 1 84 ? -8.748 -3.669 5.943 1.00 97.00 84 LEU A O 1
ATOM 657 N N . ILE A 1 85 ? -8.107 -5.793 5.595 1.00 98.00 85 ILE A N 1
ATOM 658 C CA . ILE A 1 85 ? -7.081 -5.515 4.593 1.00 98.00 85 ILE A CA 1
ATOM 659 C C . ILE A 1 85 ? -7.680 -5.703 3.199 1.00 98.00 85 ILE A C 1
ATOM 661 O O . ILE A 1 85 ? -8.023 -6.808 2.784 1.00 98.00 85 ILE A O 1
ATOM 665 N N . ILE A 1 86 ? -7.778 -4.605 2.453 1.00 96.88 86 ILE A N 1
ATOM 666 C CA . ILE A 1 86 ? -8.210 -4.594 1.058 1.00 96.88 86 ILE A CA 1
ATOM 667 C C . ILE A 1 86 ? -6.975 -4.450 0.173 1.00 96.88 86 ILE A C 1
ATOM 669 O O . ILE A 1 86 ? -6.339 -3.394 0.146 1.00 96.88 86 ILE A O 1
ATOM 673 N N . TYR A 1 87 ? -6.653 -5.483 -0.597 1.00 97.19 87 TYR A N 1
ATOM 674 C CA . TYR A 1 87 ? -5.627 -5.399 -1.627 1.00 97.19 87 TYR A CA 1
ATOM 675 C C . TYR A 1 87 ? -6.202 -4.786 -2.910 1.00 97.19 87 TYR A C 1
ATOM 677 O O . TYR A 1 87 ? -7.051 -5.379 -3.576 1.00 97.19 87 TYR A O 1
ATOM 685 N N . LEU A 1 88 ? -5.707 -3.603 -3.282 1.00 96.06 88 LEU A N 1
ATOM 686 C CA . LEU A 1 88 ? -5.951 -3.015 -4.598 1.00 96.06 88 LEU A CA 1
ATOM 687 C C . LEU A 1 88 ? -5.023 -3.656 -5.630 1.00 96.06 88 LEU A C 1
ATOM 689 O O . LEU A 1 88 ? -3.849 -3.285 -5.761 1.00 96.06 88 LEU A O 1
ATOM 693 N N . TYR A 1 89 ? -5.569 -4.622 -6.357 1.00 95.69 89 TYR A N 1
ATOM 694 C CA . TYR A 1 89 ? -4.877 -5.355 -7.400 1.00 95.69 89 TYR A CA 1
ATOM 695 C C . TYR A 1 89 ? -4.711 -4.497 -8.656 1.00 95.69 89 TYR A C 1
ATOM 697 O O . TYR A 1 89 ? -5.672 -3.946 -9.192 1.00 95.69 89 TYR A O 1
ATOM 705 N N . THR A 1 90 ? -3.483 -4.433 -9.161 1.00 95.62 90 THR A N 1
ATOM 706 C CA . THR A 1 90 ? -3.170 -3.874 -10.476 1.00 95.62 90 THR A CA 1
ATOM 707 C C . THR A 1 90 ? -2.286 -4.884 -11.216 1.00 95.62 90 THR A C 1
ATOM 709 O O . THR A 1 90 ? -1.293 -5.343 -10.637 1.00 95.62 90 THR A O 1
ATOM 712 N N . PRO A 1 91 ? -2.599 -5.231 -12.477 1.00 95.56 91 PRO A N 1
ATOM 713 C CA . PRO A 1 91 ? -1.754 -6.096 -13.294 1.00 95.56 91 PRO A CA 1
ATOM 714 C C . PRO A 1 91 ? -0.328 -5.558 -13.457 1.00 95.56 91 PRO A C 1
ATOM 716 O O . PRO A 1 91 ? -0.126 -4.345 -13.590 1.00 95.56 91 PRO A O 1
ATOM 719 N N . TYR A 1 92 ? 0.653 -6.465 -13.520 1.00 96.88 92 TYR A N 1
ATOM 720 C CA . TYR A 1 92 ? 2.070 -6.128 -13.705 1.00 96.88 92 TYR A CA 1
ATOM 721 C C . TYR A 1 92 ? 2.299 -5.181 -14.889 1.00 96.88 92 TYR A C 1
ATOM 723 O O . TYR A 1 92 ? 2.901 -4.129 -14.713 1.00 96.88 92 TYR A O 1
ATOM 731 N N . ALA A 1 93 ? 1.727 -5.486 -16.057 1.00 95.88 93 ALA A N 1
ATOM 732 C CA . ALA A 1 93 ? 1.907 -4.695 -17.278 1.00 95.88 93 ALA A CA 1
ATOM 733 C C . ALA A 1 93 ? 1.466 -3.223 -17.142 1.00 95.88 93 ALA A C 1
ATOM 735 O O . ALA A 1 93 ? 1.957 -2.347 -17.855 1.00 95.88 93 ALA A O 1
ATOM 736 N N . ILE A 1 94 ? 0.531 -2.926 -16.233 1.00 95.12 94 ILE A N 1
ATOM 737 C CA . ILE A 1 94 ? 0.105 -1.552 -15.942 1.00 95.12 94 ILE A CA 1
ATOM 738 C C . ILE A 1 94 ? 1.090 -0.889 -14.974 1.00 95.12 94 ILE A C 1
ATOM 740 O O . ILE A 1 94 ? 1.461 0.270 -15.164 1.00 95.12 94 ILE A O 1
ATOM 744 N N . LEU A 1 95 ? 1.516 -1.607 -13.931 1.00 95.75 95 LEU A N 1
ATOM 745 C CA . LEU A 1 95 ? 2.460 -1.082 -12.946 1.00 95.75 95 LEU A CA 1
ATOM 746 C C . LEU A 1 95 ? 3.850 -0.857 -13.527 1.00 95.75 95 LEU A C 1
ATOM 748 O O . LEU A 1 95 ? 4.443 0.173 -13.239 1.00 95.75 95 LEU A O 1
ATOM 752 N N . GLU A 1 96 ? 4.331 -1.753 -14.381 1.00 96.00 96 GLU A N 1
ATOM 753 C CA . GLU A 1 96 ? 5.606 -1.614 -15.078 1.00 96.00 96 GLU A CA 1
ATOM 754 C C . GLU A 1 96 ? 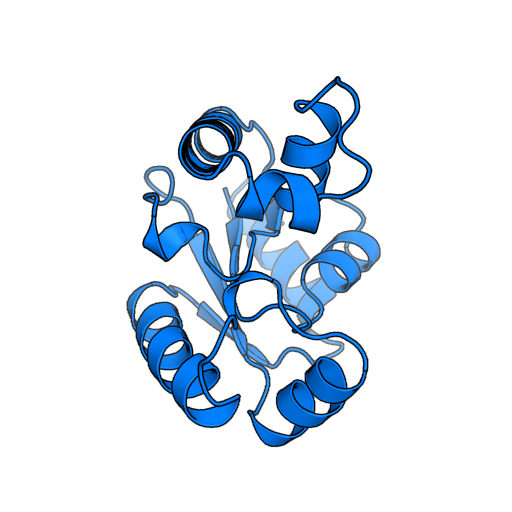5.666 -0.279 -15.830 1.00 96.00 96 GLU A C 1
ATOM 756 O O . GLU A 1 96 ? 6.570 0.521 -15.593 1.00 96.00 96 GLU A O 1
ATOM 761 N N . LYS A 1 97 ? 4.632 0.046 -16.620 1.00 95.12 97 LYS A N 1
ATOM 762 C CA . LYS A 1 97 ? 4.517 1.346 -17.305 1.00 95.12 97 LYS A CA 1
ATOM 763 C C . LYS A 1 97 ? 4.569 2.532 -16.335 1.00 95.12 97 LYS A C 1
ATOM 765 O O . LYS A 1 97 ? 5.196 3.544 -16.634 1.00 95.12 97 LYS A O 1
ATOM 770 N N . ARG A 1 98 ? 3.930 2.419 -15.164 1.00 94.56 98 ARG A N 1
ATOM 771 C CA . ARG A 1 98 ? 3.937 3.466 -14.122 1.00 94.56 98 ARG A CA 1
ATOM 772 C C . ARG A 1 98 ? 5.285 3.569 -13.398 1.00 94.56 98 ARG A C 1
ATOM 774 O O . ARG A 1 98 ? 5.649 4.649 -12.943 1.00 94.56 98 ARG A O 1
ATOM 781 N N . TRP A 1 99 ? 6.025 2.474 -13.263 1.00 95.12 99 TRP A N 1
ATOM 782 C CA . TRP A 1 99 ? 7.331 2.455 -12.602 1.00 95.12 99 TRP A CA 1
ATOM 783 C C . TRP A 1 99 ? 8.463 2.929 -13.506 1.00 95.12 99 TRP A C 1
ATOM 785 O O . TRP A 1 99 ? 9.424 3.501 -12.997 1.00 95.12 99 TRP A O 1
ATOM 795 N N . LEU A 1 100 ? 8.314 2.793 -14.826 1.00 92.56 100 LEU A N 1
ATOM 796 C CA . LEU A 1 100 ? 9.225 3.406 -15.795 1.00 92.56 100 LEU A CA 1
ATOM 797 C C . LEU A 1 100 ? 9.248 4.937 -15.681 1.00 92.56 100 LEU A C 1
ATOM 799 O O . LEU A 1 100 ? 10.302 5.541 -15.844 1.00 92.56 100 LEU A O 1
ATOM 803 N N . THR A 1 101 ? 8.116 5.569 -15.357 1.00 90.56 101 THR A N 1
ATOM 804 C CA . THR A 1 101 ? 8.052 7.027 -15.151 1.00 90.56 101 THR A CA 1
ATOM 805 C C . THR A 1 101 ? 8.365 7.431 -13.715 1.00 90.56 101 THR A C 1
ATOM 807 O O . THR A 1 101 ? 8.903 8.509 -13.470 1.00 90.56 101 THR A O 1
ATOM 810 N N . SER A 1 102 ? 8.045 6.579 -12.740 1.00 88.38 102 SER A N 1
ATOM 811 C CA . SER A 1 102 ? 8.352 6.839 -11.339 1.00 88.38 102 SER A CA 1
ATOM 812 C C . SER A 1 102 ? 8.672 5.560 -10.573 1.00 88.38 102 SER A C 1
ATOM 814 O O . SER A 1 102 ? 7.792 4.887 -10.022 1.00 88.38 102 SER A O 1
ATOM 816 N N . LYS A 1 103 ? 9.973 5.264 -10.518 1.00 90.38 103 LYS A N 1
ATOM 817 C CA . LYS A 1 103 ? 10.536 4.087 -9.860 1.00 90.38 103 LYS A CA 1
ATOM 818 C C . LYS A 1 103 ? 10.228 4.074 -8.352 1.00 90.38 103 LYS A C 1
ATOM 820 O O . LYS A 1 103 ? 10.538 5.053 -7.663 1.00 90.38 103 LYS A O 1
ATOM 825 N N . PRO A 1 104 ? 9.677 2.972 -7.806 1.00 91.56 104 PRO A N 1
ATOM 826 C CA . PRO A 1 104 ? 9.509 2.805 -6.366 1.00 91.56 104 PRO A CA 1
ATOM 827 C C . PRO A 1 104 ? 10.845 2.866 -5.621 1.00 91.56 104 PRO A C 1
ATOM 829 O O . PRO A 1 104 ? 11.829 2.281 -6.069 1.00 91.56 104 PRO A O 1
ATOM 832 N N . ALA A 1 105 ? 10.869 3.508 -4.450 1.00 88.62 105 ALA A N 1
ATOM 833 C CA . ALA A 1 105 ? 12.072 3.574 -3.614 1.00 88.62 105 ALA A CA 1
ATOM 834 C C . ALA A 1 105 ? 12.580 2.174 -3.225 1.00 88.62 105 ALA A C 1
ATOM 836 O O . ALA A 1 105 ? 13.755 1.878 -3.391 1.00 88.62 105 ALA A O 1
ATOM 837 N N . ALA A 1 106 ? 11.662 1.288 -2.828 1.00 88.69 106 ALA A N 1
ATOM 838 C CA . ALA A 1 106 ? 11.961 -0.081 -2.411 1.00 88.69 106 ALA A CA 1
ATOM 839 C C . ALA A 1 106 ? 12.311 -1.051 -3.562 1.00 88.69 106 ALA A C 1
ATOM 841 O O . ALA A 1 106 ? 12.448 -2.246 -3.308 1.00 88.69 106 ALA A O 1
ATOM 842 N N . LEU A 1 107 ? 12.355 -0.585 -4.823 1.00 89.94 107 LEU A N 1
ATOM 843 C CA . LEU A 1 107 ? 12.773 -1.419 -5.959 1.00 89.94 107 LEU A CA 1
ATOM 844 C C . LEU A 1 107 ? 14.287 -1.660 -5.959 1.00 89.94 107 LEU A C 1
ATOM 846 O O . LEU A 1 107 ? 14.731 -2.728 -6.367 1.00 89.94 107 LEU A O 1
ATOM 850 N N . GLU A 1 108 ? 15.065 -0.664 -5.520 1.00 82.31 108 GLU A N 1
ATOM 851 C CA . GLU A 1 108 ? 16.531 -0.723 -5.455 1.00 82.31 108 GLU A CA 1
ATOM 852 C C . GLU A 1 108 ? 17.161 -1.291 -6.746 1.00 82.31 108 GLU A C 1
ATOM 854 O O . GLU A 1 108 ? 16.997 -0.692 -7.817 1.00 82.31 108 GLU A O 1
ATOM 859 N N . HIS A 1 109 ? 17.856 -2.430 -6.654 1.00 85.94 109 HIS A N 1
ATOM 860 C CA . HIS A 1 109 ? 18.557 -3.112 -7.747 1.00 85.94 109 HIS A CA 1
ATOM 861 C C . HIS A 1 109 ? 17.773 -4.292 -8.354 1.00 85.94 109 HIS A C 1
ATOM 863 O O . HIS A 1 109 ? 18.273 -4.953 -9.261 1.00 85.94 109 HIS A O 1
ATOM 869 N N . GLN A 1 110 ? 16.557 -4.574 -7.875 1.00 90.19 110 GLN A N 1
ATOM 870 C CA . GLN A 1 110 ? 15.736 -5.684 -8.370 1.00 90.19 110 GLN A CA 1
ATOM 871 C C . GLN A 1 110 ? 15.094 -5.358 -9.729 1.00 90.19 110 GLN A C 1
ATOM 873 O O . GLN A 1 110 ? 14.836 -4.195 -10.055 1.00 90.19 110 GLN A O 1
ATOM 878 N N . SER A 1 111 ? 14.770 -6.394 -10.512 1.00 94.31 111 SER A N 1
ATOM 879 C CA . SER A 1 111 ? 13.915 -6.233 -11.693 1.00 94.31 111 SER A CA 1
ATOM 880 C C . SER A 1 111 ? 12.481 -5.882 -11.277 1.00 94.31 111 SER A C 1
ATOM 882 O O . SER A 1 111 ? 12.006 -6.304 -10.219 1.00 94.31 111 SER A O 1
ATOM 884 N N . HIS A 1 112 ? 11.765 -5.126 -12.119 1.00 95.88 112 HIS A N 1
ATOM 885 C CA . HIS A 1 112 ? 10.354 -4.793 -11.877 1.00 95.88 112 HIS A CA 1
ATOM 886 C C . HIS A 1 112 ? 9.494 -6.048 -11.683 1.00 95.88 112 HIS A C 1
ATOM 888 O O . HIS A 1 112 ? 8.633 -6.065 -10.802 1.00 95.88 112 HIS A O 1
ATOM 894 N N . GLN A 1 113 ? 9.746 -7.094 -12.473 1.00 96.56 113 GLN A N 1
ATOM 895 C CA . GLN A 1 113 ? 9.016 -8.354 -12.399 1.00 96.56 113 GLN A CA 1
ATOM 896 C C . GLN A 1 113 ? 9.237 -9.062 -11.060 1.00 96.56 113 GLN A C 1
ATOM 898 O O . GLN A 1 113 ? 8.265 -9.359 -10.370 1.00 96.56 113 GLN A O 1
ATOM 903 N N . LEU A 1 114 ? 10.493 -9.243 -10.633 1.00 95.44 114 LEU A N 1
ATOM 904 C CA . LEU A 1 114 ? 10.793 -9.885 -9.351 1.00 95.44 114 LEU A CA 1
ATOM 905 C C . LEU A 1 114 ? 10.197 -9.088 -8.179 1.00 95.44 114 LEU A C 1
ATOM 907 O O . LEU A 1 114 ? 9.586 -9.655 -7.273 1.00 95.44 114 LEU A O 1
ATOM 911 N N . PHE A 1 115 ? 10.316 -7.757 -8.227 1.00 95.88 115 PHE A N 1
ATOM 912 C CA . PHE A 1 115 ? 9.719 -6.855 -7.241 1.00 95.88 115 PHE A CA 1
ATOM 913 C C . PHE A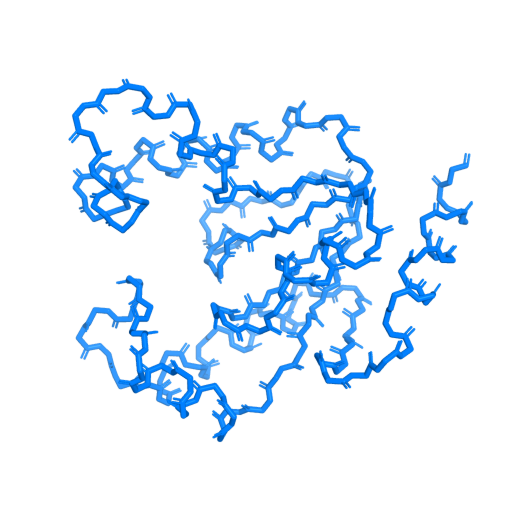 1 115 ? 8.193 -6.988 -7.163 1.00 95.88 115 PHE A C 1
ATOM 915 O O . PHE A 1 115 ? 7.628 -6.905 -6.063 1.00 95.88 115 PHE A O 1
ATOM 922 N N . TYR A 1 116 ? 7.531 -7.170 -8.313 1.00 97.56 116 TYR A N 1
ATOM 923 C CA . TYR A 1 116 ? 6.095 -7.408 -8.400 1.00 97.56 116 TYR A CA 1
ATOM 924 C C . TYR A 1 116 ? 5.730 -8.766 -7.803 1.00 97.56 116 TYR A C 1
ATOM 926 O O . TYR A 1 116 ? 4.941 -8.820 -6.866 1.00 97.56 116 TYR A O 1
ATOM 934 N N . GLU A 1 117 ? 6.334 -9.847 -8.286 1.00 96.38 117 GLU A N 1
ATOM 935 C CA . GLU A 1 117 ? 5.979 -11.220 -7.912 1.00 96.38 117 GLU A CA 1
ATOM 936 C C . GLU A 1 117 ? 6.128 -11.470 -6.406 1.00 96.38 117 GLU A C 1
ATOM 938 O O . GLU A 1 117 ? 5.196 -11.958 -5.762 1.00 96.38 117 GLU A O 1
ATOM 943 N N . GLN A 1 118 ? 7.251 -11.045 -5.813 1.00 94.00 118 GLN A N 1
ATOM 944 C CA . GLN A 1 118 ? 7.509 -11.216 -4.378 1.00 94.00 118 GLN A CA 1
ATOM 945 C C . GLN A 1 118 ? 6.437 -10.546 -3.510 1.00 94.00 118 GLN A C 1
ATOM 947 O O . GLN A 1 118 ? 5.980 -11.106 -2.512 1.00 94.00 118 GLN A O 1
ATOM 952 N N . ARG A 1 119 ? 6.013 -9.339 -3.893 1.00 96.31 119 ARG A N 1
ATOM 953 C CA . ARG A 1 119 ? 5.032 -8.564 -3.125 1.00 96.31 119 ARG A CA 1
ATOM 954 C C . ARG A 1 119 ? 3.604 -8.976 -3.426 1.00 96.31 119 ARG A C 1
ATOM 956 O O . ARG A 1 119 ? 2.787 -8.979 -2.516 1.00 96.31 119 ARG A O 1
ATOM 963 N N . HIS A 1 120 ? 3.311 -9.356 -4.664 1.00 97.06 120 HIS A N 1
ATOM 964 C CA . HIS A 1 120 ? 1.990 -9.817 -5.064 1.00 97.06 120 HIS A CA 1
ATOM 965 C C . HIS A 1 120 ? 1.560 -11.021 -4.222 1.00 97.06 120 HIS A C 1
ATOM 967 O O . HIS A 1 120 ? 0.485 -10.995 -3.626 1.00 97.06 120 HIS A O 1
ATOM 973 N N . LEU A 1 121 ? 2.441 -12.016 -4.066 1.00 96.00 121 LEU A N 1
ATOM 974 C CA . LEU A 1 121 ? 2.187 -13.172 -3.202 1.00 96.00 121 LEU A CA 1
ATOM 975 C C . LEU A 1 121 ? 1.959 -12.774 -1.739 1.00 96.00 121 LEU A C 1
ATOM 977 O O . LEU A 1 121 ? 1.095 -13.344 -1.076 1.00 96.00 121 LEU A O 1
ATOM 981 N N . HIS A 1 122 ? 2.707 -11.792 -1.231 1.00 97.00 122 HIS A N 1
ATOM 982 C CA . HIS A 1 122 ? 2.492 -11.272 0.120 1.00 97.00 122 HIS A CA 1
ATOM 983 C C . HIS A 1 122 ? 1.124 -10.607 0.264 1.00 97.00 122 HIS A C 1
ATOM 985 O O . HIS A 1 122 ? 0.396 -10.901 1.206 1.00 97.00 122 HIS A O 1
ATOM 991 N N . TYR A 1 123 ? 0.731 -9.760 -0.687 1.00 97.94 123 TYR A N 1
ATOM 992 C CA . TYR A 1 123 ? -0.573 -9.101 -0.655 1.00 97.94 123 TYR A CA 1
ATOM 993 C C . TYR A 1 123 ? -1.722 -10.101 -0.680 1.00 97.94 123 TYR A C 1
ATOM 995 O O . TYR A 1 123 ? -2.655 -9.947 0.100 1.00 97.94 123 TYR A O 1
ATOM 1003 N N . LEU A 1 124 ? -1.630 -11.145 -1.509 1.00 96.81 124 LEU A N 1
ATOM 1004 C CA . LEU A 1 124 ? -2.628 -12.214 -1.548 1.00 96.81 124 LEU A CA 1
ATOM 1005 C C . LEU A 1 124 ? -2.772 -12.925 -0.197 1.00 96.81 124 LEU A C 1
ATOM 1007 O O . LEU A 1 124 ? -3.884 -13.248 0.198 1.00 96.81 124 LEU A O 1
ATOM 1011 N N . LYS A 1 125 ? -1.667 -13.142 0.525 1.00 96.56 125 LYS A N 1
ATOM 1012 C CA . LYS A 1 125 ? -1.687 -13.780 1.852 1.00 96.56 125 LYS A CA 1
ATOM 1013 C C . LYS A 1 125 ? -2.262 -12.885 2.949 1.00 96.56 125 LYS A C 1
ATOM 1015 O O . LYS A 1 125 ? -2.782 -13.406 3.926 1.00 96.56 125 LYS A O 1
ATOM 1020 N N . GLN A 1 126 ? -2.108 -11.568 2.824 1.00 97.06 126 GLN A N 1
ATOM 1021 C CA . GLN A 1 126 ? -2.550 -10.604 3.837 1.00 97.06 126 GLN A CA 1
ATOM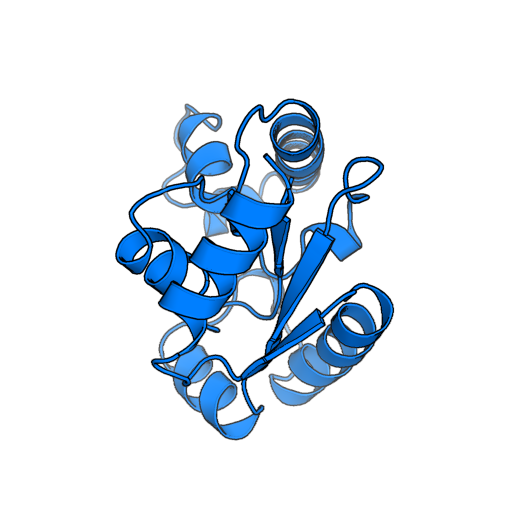 1022 C C . GLN A 1 126 ? -3.978 -10.095 3.606 1.00 97.06 126 GLN A C 1
ATOM 1024 O O . GLN A 1 126 ? -4.581 -9.563 4.529 1.00 97.06 126 GLN A O 1
ATOM 1029 N N . ALA A 1 127 ? -4.496 -10.168 2.381 1.00 97.19 127 ALA A N 1
ATOM 1030 C CA . ALA A 1 127 ? -5.767 -9.548 2.031 1.00 97.19 127 ALA A CA 1
ATOM 1031 C C . ALA A 1 127 ? -6.973 -10.348 2.533 1.00 97.19 127 ALA A C 1
ATOM 1033 O O . ALA A 1 127 ? -7.091 -11.540 2.267 1.00 97.19 127 ALA A O 1
ATOM 1034 N N . ASP A 1 128 ? -7.929 -9.648 3.137 1.00 96.88 128 ASP A N 1
ATOM 1035 C CA . ASP A 1 128 ? -9.276 -10.168 3.382 1.00 96.88 128 ASP A CA 1
ATOM 1036 C C . ASP A 1 128 ? -10.173 -9.999 2.144 1.00 96.88 128 ASP A C 1
ATOM 1038 O O . ASP A 1 128 ? -11.129 -10.744 1.936 1.00 96.88 128 ASP A O 1
ATOM 1042 N N . LEU A 1 129 ? -9.886 -8.982 1.322 1.00 94.94 129 LEU A N 1
ATOM 1043 C CA . LEU A 1 129 ? -10.620 -8.661 0.101 1.00 94.94 129 LEU A CA 1
ATOM 1044 C C . LEU A 1 129 ? -9.663 -8.158 -0.980 1.00 94.94 129 LEU A C 1
ATOM 1046 O O . LEU A 1 129 ? -8.763 -7.364 -0.707 1.00 94.94 129 LEU A O 1
ATOM 1050 N N . ILE A 1 130 ? -9.897 -8.561 -2.227 1.00 94.81 130 ILE A N 1
ATOM 1051 C CA . ILE A 1 130 ? -9.131 -8.098 -3.387 1.00 94.81 130 ILE A CA 1
ATOM 1052 C C . ILE A 1 130 ? -10.065 -7.317 -4.304 1.00 94.81 130 ILE A C 1
ATOM 1054 O O . ILE A 1 130 ? -11.112 -7.826 -4.698 1.00 94.81 130 ILE A O 1
ATOM 1058 N N . LEU A 1 131 ? -9.676 -6.091 -4.653 1.00 92.56 131 LEU A N 1
ATOM 1059 C CA . LEU A 1 131 ? -10.416 -5.236 -5.581 1.00 92.56 131 LEU A CA 1
ATOM 1060 C C . LEU A 1 131 ? -9.518 -4.810 -6.751 1.00 92.56 131 LEU A C 1
ATOM 1062 O O . LEU A 1 131 ? -8.378 -4.399 -6.518 1.00 92.56 131 LEU A O 1
ATOM 1066 N N . PRO A 1 132 ? -9.998 -4.858 -8.005 1.00 91.62 132 PRO A N 1
ATOM 1067 C CA . PRO A 1 132 ? -9.244 -4.358 -9.152 1.00 91.62 132 PRO A CA 1
ATOM 1068 C C . PRO A 1 132 ? -9.135 -2.830 -9.095 1.00 91.62 132 PRO A C 1
ATOM 1070 O O . PRO A 1 132 ? -10.134 -2.137 -8.934 1.00 91.62 132 PRO A O 1
ATOM 1073 N N . SER A 1 133 ? -7.925 -2.285 -9.209 1.00 85.88 133 SER A N 1
ATOM 1074 C CA . SER A 1 133 ? -7.623 -0.864 -8.961 1.00 85.88 133 SER A CA 1
ATOM 1075 C C . SER A 1 133 ? -8.284 0.139 -9.915 1.00 85.88 133 SER A C 1
ATOM 1077 O O . SER A 1 133 ? -8.362 1.321 -9.599 1.00 85.88 133 SER A O 1
ATOM 1079 N N . ASP A 1 134 ? -8.726 -0.317 -11.081 1.00 76.31 134 ASP A N 1
ATOM 1080 C CA . ASP A 1 134 ? -9.297 0.471 -12.176 1.00 76.31 134 ASP A CA 1
ATOM 1081 C C . ASP A 1 134 ? -10.833 0.499 -12.170 1.00 76.31 134 ASP A C 1
ATOM 1083 O O . ASP A 1 134 ? -11.450 1.138 -13.021 1.00 76.31 134 ASP A O 1
ATOM 1087 N N . SER A 1 135 ? -11.472 -0.145 -11.193 1.00 71.81 135 SER A N 1
ATOM 1088 C CA . SER A 1 135 ? -12.926 -0.155 -11.102 1.00 71.81 135 SER A CA 1
ATOM 1089 C C . SER A 1 135 ? -13.468 1.133 -10.478 1.00 71.81 135 SER A C 1
ATOM 1091 O O . SER A 1 135 ? -13.277 1.395 -9.287 1.00 71.81 135 SER A O 1
ATOM 1093 N N . ALA A 1 136 ? -14.239 1.898 -11.261 1.00 62.97 136 ALA A N 1
ATOM 1094 C CA . ALA A 1 136 ? -15.014 3.049 -10.780 1.00 62.97 136 ALA A CA 1
ATOM 1095 C C . ALA A 1 136 ? -15.965 2.692 -9.615 1.00 62.97 136 ALA A C 1
ATOM 1097 O O . ALA A 1 136 ? -16.352 3.556 -8.831 1.00 62.97 136 ALA A O 1
ATOM 1098 N N . TRP A 1 137 ? -16.296 1.406 -9.449 1.00 64.44 137 TRP A N 1
ATOM 1099 C CA . TRP A 1 137 ? -17.163 0.898 -8.385 1.00 64.44 137 TRP A CA 1
ATOM 1100 C C . TRP A 1 137 ? -16.470 0.818 -7.018 1.00 64.44 137 TRP A C 1
ATOM 1102 O O . TRP A 1 137 ? -17.136 0.642 -5.996 1.00 64.44 137 TRP A O 1
ATOM 1112 N N . ASN A 1 138 ? -15.142 0.959 -6.962 1.00 80.19 138 ASN A N 1
ATOM 1113 C CA . ASN A 1 138 ? -14.388 0.822 -5.716 1.00 80.19 138 ASN A CA 1
ATOM 1114 C C . ASN A 1 138 ? -14.743 1.888 -4.677 1.00 80.19 138 ASN A C 1
ATOM 1116 O O . ASN A 1 138 ? -14.781 1.573 -3.490 1.00 80.19 138 ASN A O 1
ATOM 1120 N N . VAL A 1 139 ? -15.029 3.123 -5.102 1.00 85.00 139 VAL A N 1
ATOM 1121 C CA . VAL A 1 139 ? -15.397 4.218 -4.189 1.00 85.00 139 VAL A CA 1
ATOM 1122 C C . VAL A 1 139 ? -16.656 3.851 -3.403 1.00 85.00 139 VAL A C 1
ATOM 1124 O O . VAL A 1 139 ? -16.651 3.878 -2.172 1.00 85.00 139 VAL A O 1
ATOM 1127 N N . GLU A 1 140 ? -17.718 3.453 -4.103 1.00 86.75 140 GLU A N 1
ATOM 1128 C CA . GLU A 1 140 ? -19.001 3.128 -3.475 1.00 86.75 140 GLU A CA 1
ATOM 1129 C C . GLU A 1 140 ? -18.944 1.819 -2.679 1.00 86.75 140 GLU A C 1
ATOM 1131 O O . GLU A 1 140 ? -19.487 1.752 -1.574 1.00 86.75 140 GLU A O 1
ATOM 1136 N N . ASN A 1 141 ? -18.208 0.810 -3.158 1.00 84.31 141 ASN A N 1
ATOM 1137 C CA . ASN A 1 141 ? -17.988 -0.425 -2.403 1.00 84.31 141 ASN A CA 1
ATOM 1138 C C . ASN A 1 141 ? -17.257 -0.161 -1.082 1.00 84.31 141 ASN A C 1
ATOM 1140 O O . ASN A 1 141 ? -17.707 -0.617 -0.032 1.00 84.31 141 ASN A O 1
ATOM 1144 N N . ILE A 1 142 ? -16.169 0.615 -1.098 1.00 86.69 142 ILE A N 1
ATOM 1145 C CA . ILE A 1 142 ? -15.424 0.931 0.127 1.00 86.69 142 ILE A CA 1
ATOM 1146 C C . ILE A 1 142 ? -16.282 1.778 1.070 1.00 86.69 142 ILE A C 1
ATOM 1148 O O . ILE A 1 142 ? -16.348 1.464 2.258 1.00 86.69 142 ILE A O 1
ATOM 1152 N N . LYS A 1 143 ? -17.013 2.785 0.570 1.00 88.19 143 LYS A N 1
ATOM 1153 C CA . LYS A 1 143 ? -17.970 3.553 1.389 1.00 88.19 143 LYS A CA 1
ATOM 1154 C C . LYS A 1 143 ? -19.021 2.654 2.040 1.00 88.19 143 LYS A C 1
ATOM 1156 O O . LYS A 1 143 ? -19.321 2.825 3.221 1.00 88.19 143 LYS A O 1
ATOM 1161 N N . ARG A 1 144 ? -19.565 1.679 1.305 1.00 88.19 144 ARG A N 1
ATOM 1162 C CA . ARG A 1 144 ? -20.526 0.706 1.842 1.00 88.19 144 ARG A CA 1
ATOM 1163 C C . ARG A 1 144 ? -19.904 -0.161 2.936 1.00 88.19 144 ARG A C 1
ATOM 1165 O O . ARG A 1 144 ? -20.514 -0.310 3.990 1.00 88.19 144 ARG A O 1
ATOM 1172 N N . ILE A 1 145 ? -18.693 -0.678 2.723 1.00 87.44 145 ILE A N 1
ATOM 1173 C CA . ILE A 1 145 ? -17.971 -1.480 3.724 1.00 87.44 145 ILE A CA 1
ATOM 1174 C C . ILE A 1 145 ? -17.706 -0.653 4.989 1.00 87.44 145 ILE A C 1
ATOM 1176 O O . ILE A 1 145 ? -17.895 -1.159 6.094 1.00 87.44 145 ILE A O 1
ATOM 1180 N N . ILE A 1 146 ? -17.322 0.622 4.844 1.00 86.62 146 ILE A N 1
ATOM 1181 C CA . ILE A 1 146 ? -17.142 1.535 5.981 1.00 86.62 146 ILE A CA 1
ATOM 1182 C C . ILE A 1 146 ? -18.439 1.636 6.787 1.00 86.62 146 ILE A C 1
ATOM 1184 O O . ILE A 1 146 ? -18.391 1.433 7.994 1.00 86.62 146 ILE A O 1
ATOM 1188 N N . ARG A 1 147 ? -19.584 1.884 6.134 1.00 87.38 147 ARG A N 1
ATOM 1189 C CA . ARG A 1 147 ? -20.895 2.004 6.805 1.00 87.38 147 ARG A CA 1
ATOM 1190 C C . ARG A 1 147 ? -21.316 0.735 7.548 1.00 87.38 147 ARG A C 1
ATOM 1192 O O . ARG A 1 147 ? -21.964 0.834 8.574 1.00 87.38 147 ARG A O 1
ATOM 1199 N N . MET A 1 148 ? -20.965 -0.448 7.044 1.00 85.88 148 MET A N 1
ATOM 1200 C CA . MET A 1 148 ? -21.312 -1.723 7.693 1.00 85.88 148 MET A CA 1
ATOM 1201 C C . MET A 1 148 ? -20.466 -2.028 8.937 1.00 85.88 148 MET A C 1
ATOM 1203 O O . MET A 1 148 ? -20.850 -2.871 9.741 1.00 85.88 148 MET A O 1
ATOM 1207 N N . LYS A 1 149 ? -19.299 -1.387 9.080 1.00 75.06 149 LYS A N 1
ATOM 1208 C CA . LYS A 1 149 ? -18.381 -1.571 10.216 1.00 75.06 149 LYS A CA 1
ATOM 1209 C C . LYS A 1 149 ? -18.495 -0.468 11.280 1.00 75.06 149 LYS A C 1
ATOM 1211 O O . LYS A 1 149 ? -17.660 -0.428 12.184 1.00 75.06 149 LYS A O 1
ATOM 1216 N N . THR A 1 150 ? -19.466 0.436 11.154 1.00 64.44 150 THR A N 1
ATOM 1217 C CA . THR A 1 150 ? -19.706 1.572 12.059 1.00 64.44 150 THR A CA 1
ATOM 1218 C C . THR A 1 150 ? -21.089 1.501 12.649 1.00 64.44 150 THR A C 1
ATOM 1220 O O . THR A 1 150 ? -21.191 1.777 13.858 1.00 64.44 150 THR A O 1
#

Solvent-accessible surface area (backbone atoms only — not comparable to full-atom values): 8679 Å² total; per-residue (Å²): 76,35,35,38,35,37,56,74,87,42,45,53,67,57,51,36,60,75,59,70,57,61,45,46,48,61,60,52,45,54,68,69,54,74,63,96,63,89,40,64,59,57,40,48,74,77,36,50,68,61,43,50,48,45,55,43,50,54,63,63,68,52,87,52,62,32,33,25,50,48,56,58,46,74,79,80,38,79,78,54,90,84,48,46,31,34,23,37,44,65,61,64,79,60,47,52,62,51,34,76,79,52,67,58,70,92,43,76,90,57,54,73,65,60,55,43,54,63,46,51,58,51,42,65,74,63,35,78,39,81,43,64,50,84,47,84,59,51,49,61,52,51,53,50,54,53,62,75,76,107